Protein AF-A0A6M3KQX5-F1 (afdb_monomer_lite)

Structure (mmCIF, N/CA/C/O backbone):
data_AF-A0A6M3KQX5-F1
#
_entry.id   AF-A0A6M3KQX5-F1
#
loop_
_atom_site.group_PDB
_atom_site.id
_atom_site.type_symbol
_atom_site.label_atom_id
_atom_site.label_alt_id
_atom_site.label_comp_id
_atom_site.label_asym_id
_atom_site.label_entity_id
_atom_site.label_seq_id
_atom_site.pdbx_PDB_ins_code
_atom_site.Cartn_x
_atom_site.Cartn_y
_atom_site.Cartn_z
_atom_site.occupancy
_atom_site.B_iso_or_equiv
_atom_site.auth_seq_id
_atom_site.auth_comp_id
_atom_site.auth_asym_id
_atom_site.auth_atom_id
_atom_site.pdbx_PDB_model_num
ATOM 1 N N . MET A 1 1 ? -8.214 2.932 9.575 1.00 87.31 1 MET A N 1
ATOM 2 C CA . MET A 1 1 ? -7.338 2.148 8.685 1.00 87.31 1 MET A CA 1
ATOM 3 C C . MET A 1 1 ? -6.096 2.964 8.468 1.00 87.31 1 MET A C 1
ATOM 5 O O . MET A 1 1 ? -6.223 4.161 8.231 1.00 87.31 1 MET A O 1
ATOM 9 N N . GLU A 1 2 ? -4.952 2.318 8.564 1.00 94.25 2 GLU A N 1
ATOM 10 C CA . GLU A 1 2 ? -3.658 2.879 8.198 1.00 94.25 2 GLU A CA 1
ATOM 11 C C . GLU A 1 2 ? -3.205 2.229 6.893 1.00 94.25 2 GLU A C 1
ATOM 13 O O . GLU A 1 2 ? -3.549 1.072 6.641 1.00 94.25 2 GLU A O 1
ATOM 18 N N . TYR A 1 3 ? -2.483 2.975 6.064 1.00 95.81 3 TYR A N 1
ATOM 19 C CA . TYR A 1 3 ? -1.991 2.511 4.775 1.00 95.81 3 TYR A CA 1
ATOM 20 C C . TYR A 1 3 ? -0.468 2.603 4.712 1.00 95.81 3 TYR A C 1
ATOM 22 O O . TYR A 1 3 ? 0.127 3.549 5.232 1.00 95.81 3 TYR A O 1
ATOM 30 N N . THR A 1 4 ? 0.135 1.646 4.014 1.00 96.19 4 THR A N 1
ATOM 31 C CA . THR A 1 4 ? 1.568 1.608 3.722 1.00 96.19 4 THR A CA 1
ATOM 32 C C . THR A 1 4 ? 1.762 1.534 2.216 1.00 96.19 4 THR A C 1
ATOM 34 O O . THR A 1 4 ? 1.142 0.706 1.552 1.00 96.19 4 THR A O 1
ATOM 37 N N . VAL A 1 5 ? 2.611 2.400 1.661 1.00 94.06 5 VAL A N 1
ATOM 38 C CA . VAL A 1 5 ? 3.026 2.307 0.252 1.00 94.06 5 VAL A CA 1
ATOM 39 C C . VAL A 1 5 ? 4.367 1.587 0.181 1.00 94.06 5 VAL A C 1
ATOM 41 O O . VAL A 1 5 ? 5.319 1.990 0.847 1.00 94.06 5 VAL A O 1
ATOM 44 N N . GLU A 1 6 ? 4.428 0.544 -0.636 1.00 92.19 6 GLU A N 1
ATOM 45 C CA . GLU A 1 6 ? 5.620 -0.242 -0.946 1.00 92.19 6 GLU A CA 1
ATOM 46 C C . GLU A 1 6 ? 6.044 0.080 -2.377 1.00 92.19 6 GLU A C 1
ATOM 48 O O . GLU A 1 6 ? 5.225 0.025 -3.296 1.00 92.19 6 GLU A O 1
ATOM 53 N N . HIS A 1 7 ? 7.307 0.441 -2.580 1.00 87.88 7 HIS A N 1
ATOM 54 C CA . HIS A 1 7 ? 7.826 0.870 -3.878 1.00 87.88 7 HIS A CA 1
ATOM 55 C C . HIS A 1 7 ? 9.133 0.141 -4.193 1.00 87.88 7 HIS A C 1
ATOM 57 O O . HIS A 1 7 ? 10.143 0.354 -3.524 1.00 87.88 7 HIS A O 1
ATOM 63 N N . GLY A 1 8 ? 9.101 -0.715 -5.218 1.00 82.62 8 GLY A N 1
ATOM 64 C CA . GLY A 1 8 ? 10.262 -1.443 -5.732 1.00 82.62 8 GLY A CA 1
ATOM 65 C C . GLY A 1 8 ? 10.881 -0.773 -6.963 1.00 82.62 8 GLY A C 1
ATOM 66 O O . GLY A 1 8 ? 10.169 -0.325 -7.868 1.00 82.62 8 GLY A O 1
ATOM 67 N N . HIS A 1 9 ? 12.216 -0.728 -7.013 1.00 69.25 9 HIS A N 1
ATOM 68 C CA . HIS A 1 9 ? 12.994 -0.254 -8.163 1.00 69.25 9 HIS A CA 1
ATOM 69 C C . HIS A 1 9 ? 13.447 -1.423 -9.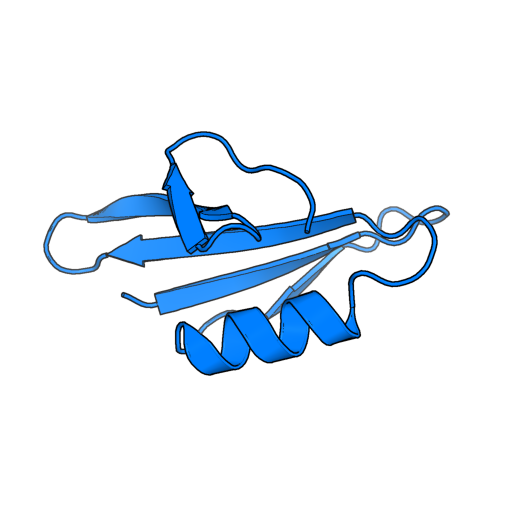064 1.00 69.25 9 HIS A C 1
ATOM 71 O O . HIS A 1 9 ? 14.011 -2.396 -8.584 1.00 69.25 9 HIS A O 1
ATOM 77 N N . ASP A 1 10 ? 13.287 -1.293 -10.388 1.00 62.00 10 ASP A N 1
ATOM 78 C CA . ASP A 1 10 ? 13.523 -2.354 -11.397 1.00 62.00 10 ASP A CA 1
ATOM 79 C C . ASP A 1 10 ? 14.926 -2.984 -11.462 1.00 62.00 10 ASP A C 1
ATOM 81 O O . ASP A 1 10 ? 15.125 -3.948 -12.199 1.00 62.00 10 ASP A O 1
ATOM 85 N N . ALA A 1 11 ? 15.924 -2.427 -10.778 1.00 58.34 11 ALA A N 1
ATOM 86 C CA . ALA A 1 11 ? 17.327 -2.798 -10.981 1.00 58.34 11 ALA A CA 1
ATOM 87 C C . ALA A 1 11 ? 18.087 -3.149 -9.697 1.00 58.34 11 ALA A C 1
ATOM 89 O O . ALA A 1 11 ? 19.234 -3.582 -9.775 1.00 58.34 11 ALA A O 1
ATOM 90 N N . VAL A 1 12 ? 17.491 -2.940 -8.523 1.00 56.91 12 VAL A N 1
ATOM 91 C CA . VAL A 1 12 ? 18.144 -3.166 -7.230 1.00 56.91 12 VAL A CA 1
ATOM 92 C C . VAL A 1 12 ? 17.048 -3.542 -6.242 1.00 56.91 12 VAL A C 1
ATOM 94 O O . VAL A 1 12 ? 16.026 -2.861 -6.233 1.00 56.91 12 VAL A O 1
ATOM 97 N N . ASP A 1 13 ? 17.267 -4.557 -5.403 1.00 64.94 13 ASP A N 1
ATOM 98 C CA . ASP A 1 13 ? 16.356 -5.050 -4.345 1.00 64.94 13 ASP A CA 1
ATOM 99 C C . ASP A 1 13 ? 16.026 -4.012 -3.238 1.00 64.94 13 ASP A C 1
ATOM 101 O O . ASP A 1 13 ? 15.728 -4.349 -2.094 1.00 64.94 13 ASP A O 1
ATOM 105 N N . ASN A 1 14 ? 16.087 -2.720 -3.552 1.00 75.94 14 ASN A N 1
ATOM 106 C CA . ASN A 1 14 ? 15.710 -1.629 -2.677 1.00 75.94 14 ASN A CA 1
ATOM 107 C C . ASN A 1 14 ? 14.195 -1.437 -2.758 1.00 75.94 14 ASN A C 1
ATOM 109 O O . ASN A 1 14 ? 13.673 -0.860 -3.718 1.00 75.94 14 ASN A O 1
ATOM 113 N N . VAL A 1 15 ? 13.506 -1.929 -1.732 1.00 86.38 15 VAL A N 1
ATOM 114 C CA . VAL A 1 15 ? 12.096 -1.632 -1.482 1.00 86.38 15 VAL A CA 1
ATOM 115 C C . VAL A 1 15 ? 12.016 -0.513 -0.453 1.00 86.38 15 VAL A C 1
ATOM 117 O O . VAL A 1 15 ? 12.543 -0.631 0.654 1.00 86.38 15 VAL A O 1
ATOM 120 N N . GLU A 1 16 ? 11.353 0.579 -0.817 1.00 90.38 16 GLU A N 1
ATOM 121 C CA . GLU A 1 16 ? 11.032 1.664 0.105 1.00 90.38 16 GLU A CA 1
ATOM 122 C C . GLU A 1 16 ? 9.631 1.463 0.686 1.00 90.38 16 GLU A C 1
ATOM 124 O O . GLU A 1 16 ? 8.692 1.125 -0.040 1.00 90.38 16 GLU A O 1
ATOM 129 N N . TYR A 1 17 ? 9.493 1.718 1.988 1.00 93.44 17 TYR A N 1
ATOM 130 C CA . TYR A 1 17 ? 8.237 1.595 2.723 1.00 93.44 17 TYR A CA 1
ATOM 131 C C . TYR A 1 17 ? 7.832 2.941 3.316 1.00 93.44 17 TYR A C 1
ATOM 133 O O . TYR A 1 17 ? 8.630 3.606 3.978 1.00 93.44 17 TYR A O 1
ATOM 141 N N . TYR A 1 18 ? 6.566 3.305 3.130 1.00 94.62 18 TYR A N 1
ATOM 142 C CA . TYR A 1 18 ? 5.976 4.543 3.638 1.00 94.62 18 TYR A CA 1
ATOM 143 C C . TYR A 1 18 ? 4.728 4.217 4.482 1.00 94.62 18 TYR A C 1
ATOM 145 O O . TYR A 1 18 ? 3.630 4.197 3.921 1.00 94.62 18 TYR A O 1
ATOM 153 N N . PRO A 1 19 ? 4.875 3.893 5.785 1.00 95.56 19 PRO A N 1
ATOM 154 C CA . PRO A 1 19 ? 3.765 3.523 6.673 1.00 95.56 19 PRO A CA 1
ATOM 155 C C . PRO A 1 19 ? 3.039 4.748 7.256 1.00 95.56 19 PRO A C 1
ATOM 157 O O . PRO A 1 19 ? 3.479 5.884 7.072 1.00 95.56 19 PRO A O 1
ATOM 160 N N . GLY A 1 20 ? 1.952 4.532 8.008 1.00 94.94 20 GLY A N 1
ATOM 161 C CA . GLY A 1 20 ? 1.292 5.611 8.756 1.00 94.94 20 GLY A CA 1
ATOM 162 C C . GLY A 1 20 ? 0.391 6.531 7.931 1.00 94.94 20 GLY A C 1
ATOM 163 O O . GLY A 1 20 ? -0.005 7.587 8.422 1.00 94.94 20 GLY A O 1
ATOM 164 N N . LEU A 1 21 ? 0.080 6.183 6.680 1.00 96.00 21 LEU A N 1
ATOM 165 C CA . LEU A 1 21 ? -0.614 7.085 5.761 1.00 96.00 21 LEU A CA 1
ATOM 166 C C . LEU A 1 21 ? -2.135 6.971 5.879 1.00 96.00 21 LEU A C 1
ATOM 168 O O . LEU A 1 21 ? -2.696 5.888 6.079 1.00 96.00 21 LEU A O 1
ATOM 172 N N . SER A 1 22 ? -2.833 8.084 5.649 1.00 96.50 22 SER A N 1
ATOM 173 C CA . SER A 1 22 ? -4.251 8.036 5.295 1.00 96.50 22 SER A CA 1
ATOM 174 C C . SER A 1 22 ? -4.441 7.464 3.885 1.00 96.50 22 SER A C 1
ATOM 176 O O . SER A 1 22 ? -3.540 7.501 3.046 1.00 96.50 22 SER A O 1
ATOM 178 N N . GLN A 1 23 ? -5.658 7.006 3.572 1.00 95.38 23 GLN A N 1
ATOM 179 C CA . GLN A 1 23 ? -5.984 6.497 2.234 1.00 95.38 23 GLN A CA 1
ATOM 180 C C . GLN A 1 23 ? -5.644 7.515 1.135 1.00 95.38 23 GLN A C 1
ATOM 182 O O . GLN A 1 23 ? -5.062 7.165 0.113 1.00 95.38 23 GLN A O 1
ATOM 187 N N . LYS A 1 24 ? -5.990 8.791 1.348 1.00 96.19 24 LYS A N 1
ATOM 188 C CA . LYS A 1 24 ? -5.759 9.862 0.370 1.00 96.19 24 LYS A CA 1
ATOM 189 C C . LYS A 1 24 ? -4.266 10.092 0.129 1.00 96.19 24 LYS A C 1
ATOM 191 O O . LYS A 1 24 ? -3.861 10.251 -1.019 1.00 96.19 24 LYS A O 1
ATOM 196 N N . GLU A 1 25 ? -3.463 10.111 1.189 1.00 97.25 25 GLU A N 1
ATOM 197 C CA . GLU A 1 25 ? -2.008 10.265 1.089 1.00 97.25 25 GLU A CA 1
ATOM 198 C C . GLU A 1 25 ? -1.376 9.076 0.372 1.00 97.25 25 GLU A C 1
ATOM 200 O O . GLU A 1 25 ? -0.598 9.282 -0.560 1.00 97.25 25 GLU A O 1
ATOM 205 N N . ALA A 1 26 ? -1.787 7.855 0.723 1.00 95.81 26 ALA A N 1
ATOM 206 C CA . ALA A 1 26 ? -1.326 6.640 0.067 1.00 95.81 26 ALA A CA 1
ATOM 207 C C . ALA A 1 26 ? -1.649 6.641 -1.437 1.00 95.81 26 ALA A C 1
ATOM 209 O O . ALA A 1 26 ? -0.767 6.376 -2.247 1.00 95.81 26 ALA A O 1
ATOM 210 N N . VAL A 1 27 ? -2.864 7.042 -1.837 1.00 95.00 27 VAL A N 1
ATOM 211 C CA . VAL A 1 27 ? -3.250 7.174 -3.257 1.00 95.00 27 VAL A CA 1
ATOM 212 C C . VAL A 1 27 ? -2.401 8.214 -3.993 1.00 95.00 27 VAL A C 1
ATOM 214 O O . VAL A 1 27 ? -1.973 7.976 -5.124 1.00 95.00 27 VAL A O 1
ATOM 217 N N . MET A 1 28 ? -2.169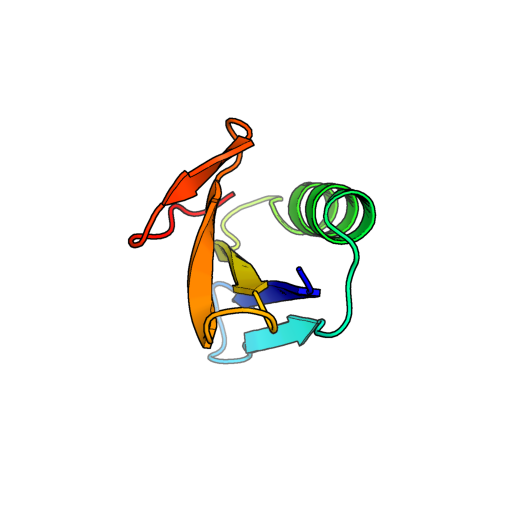 9.386 -3.393 1.00 94.62 28 MET A N 1
ATOM 218 C CA . MET A 1 28 ? -1.357 10.436 -4.022 1.00 94.62 28 MET A CA 1
ATOM 219 C C . MET A 1 28 ? 0.100 9.997 -4.185 1.00 94.62 28 MET A C 1
ATOM 221 O O . MET A 1 28 ? 0.688 10.214 -5.246 1.00 94.62 28 MET A O 1
ATOM 225 N N . LEU A 1 29 ? 0.667 9.362 -3.157 1.00 94.44 29 LEU A N 1
ATOM 226 C CA . LEU A 1 29 ? 2.035 8.863 -3.183 1.00 94.44 29 LEU A CA 1
ATOM 227 C C . LEU A 1 29 ? 2.186 7.718 -4.187 1.00 94.44 29 LEU A C 1
ATOM 229 O O . LEU A 1 29 ? 3.082 7.766 -5.026 1.00 94.44 29 LEU A O 1
ATOM 233 N N . ALA A 1 30 ? 1.268 6.751 -4.178 1.00 92.81 30 ALA A N 1
ATOM 234 C CA . ALA A 1 30 ? 1.295 5.634 -5.110 1.00 92.81 30 ALA A CA 1
ATOM 235 C C . ALA A 1 30 ? 1.212 6.108 -6.566 1.00 92.81 30 ALA A C 1
ATOM 237 O O . ALA A 1 30 ? 2.027 5.696 -7.381 1.00 92.81 30 ALA A O 1
ATOM 238 N N . ARG A 1 31 ? 0.336 7.072 -6.889 1.00 91.69 31 ARG A N 1
ATOM 239 C CA . ARG A 1 31 ? 0.284 7.692 -8.232 1.00 91.69 31 ARG A CA 1
ATOM 240 C C . ARG A 1 31 ? 1.582 8.390 -8.631 1.00 91.69 31 ARG A C 1
ATOM 242 O O . ARG A 1 31 ? 1.937 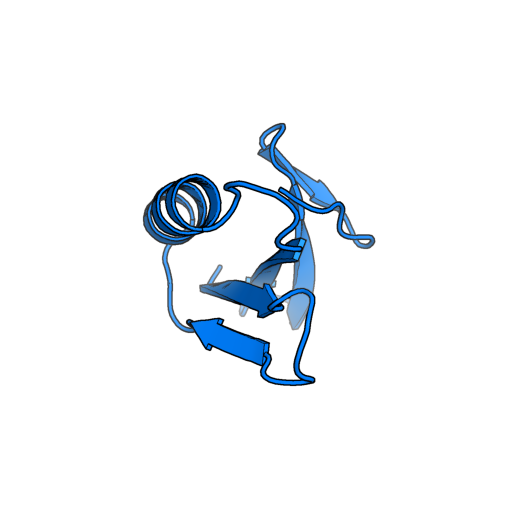8.376 -9.804 1.00 91.69 31 ARG A O 1
ATOM 249 N N . LYS A 1 32 ? 2.268 9.030 -7.681 1.00 91.00 32 LYS A N 1
ATOM 250 C CA . LYS A 1 32 ? 3.550 9.704 -7.931 1.00 91.00 32 LYS A CA 1
ATOM 251 C C . LYS A 1 32 ? 4.669 8.696 -8.209 1.00 91.00 32 LYS A C 1
ATOM 253 O O . LYS A 1 32 ? 5.537 8.967 -9.035 1.0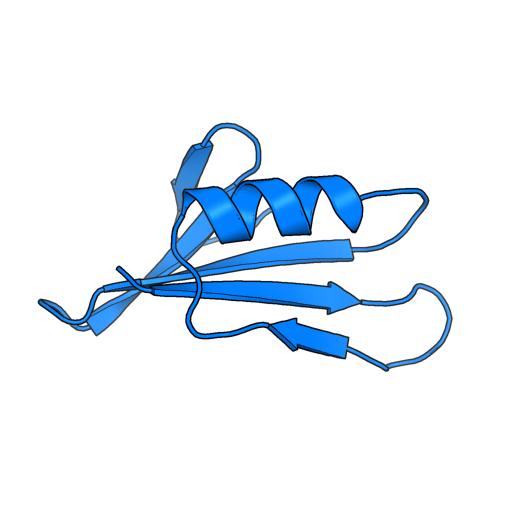0 91.00 32 LYS A O 1
ATOM 258 N N . LEU A 1 33 ? 4.655 7.558 -7.515 1.0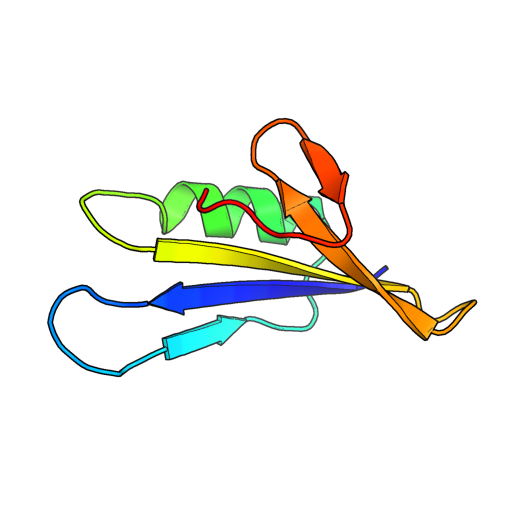0 90.38 33 LEU A N 1
ATOM 259 C CA . LEU A 1 33 ? 5.687 6.525 -7.609 1.00 90.38 33 LEU A CA 1
ATOM 260 C C . LEU A 1 33 ? 5.447 5.538 -8.762 1.00 90.38 33 LEU A C 1
ATOM 262 O O . LEU A 1 33 ? 6.422 5.061 -9.339 1.00 90.38 33 LEU A O 1
ATOM 266 N N . ALA A 1 34 ? 4.188 5.297 -9.141 1.00 87.44 34 ALA A N 1
ATOM 267 C CA . ALA A 1 34 ? 3.752 4.415 -10.230 1.00 87.44 34 ALA A CA 1
ATOM 268 C C . ALA A 1 34 ? 4.036 5.009 -11.626 1.00 87.44 34 ALA A C 1
ATOM 270 O O . ALA A 1 34 ? 3.151 5.196 -12.461 1.00 87.44 34 ALA A O 1
ATOM 271 N N . THR A 1 35 ? 5.296 5.362 -11.871 1.00 81.06 35 THR A N 1
ATOM 272 C CA . THR A 1 35 ? 5.799 5.860 -13.155 1.00 81.06 35 THR A CA 1
ATOM 273 C C . THR A 1 35 ? 6.860 4.905 -13.699 1.00 81.06 35 THR A C 1
ATOM 275 O O . THR A 1 35 ? 7.673 4.361 -12.954 1.00 81.06 35 THR A O 1
ATOM 278 N N . GLY A 1 36 ? 6.881 4.691 -15.015 1.00 75.44 36 GLY A N 1
ATOM 279 C CA . GLY A 1 36 ? 7.843 3.781 -15.644 1.00 75.44 36 GLY A CA 1
ATOM 280 C C . GLY A 1 36 ? 7.527 2.302 -15.388 1.00 75.44 36 GLY A C 1
ATOM 281 O O . GLY A 1 36 ? 6.386 1.886 -15.552 1.00 75.44 36 GLY A O 1
ATOM 282 N N . ARG A 1 37 ? 8.550 1.504 -15.055 1.00 66.62 37 ARG A N 1
ATOM 283 C CA . ARG A 1 37 ? 8.452 0.049 -14.812 1.00 66.62 37 ARG A CA 1
ATOM 284 C C . ARG A 1 37 ? 8.371 -0.323 -13.315 1.00 66.62 37 ARG A C 1
ATOM 286 O O . ARG A 1 37 ? 8.294 -1.495 -12.967 1.00 66.62 37 ARG A O 1
ATOM 293 N N . LYS A 1 38 ? 8.299 0.683 -12.441 1.00 76.25 38 LYS A N 1
ATOM 294 C CA . LYS A 1 38 ? 8.292 0.535 -10.982 1.00 76.25 38 LYS A CA 1
ATOM 295 C C . LYS A 1 38 ? 7.056 -0.210 -10.492 1.00 76.25 38 LYS A C 1
ATOM 297 O O . LYS A 1 38 ? 5.939 0.101 -10.901 1.00 76.25 38 LYS A O 1
ATOM 302 N N . GLN A 1 39 ? 7.255 -1.141 -9.564 1.00 87.19 39 GLN A N 1
ATOM 303 C CA . GLN A 1 39 ? 6.157 -1.843 -8.905 1.00 87.19 39 GLN A CA 1
ATOM 304 C C . GLN A 1 39 ? 5.799 -1.118 -7.612 1.00 87.19 39 GLN A C 1
ATOM 306 O O . GLN A 1 39 ? 6.639 -0.976 -6.722 1.00 87.19 39 GLN A O 1
ATOM 311 N N . VAL A 1 40 ? 4.556 -0.648 -7.524 1.00 91.62 40 VAL A N 1
ATOM 312 C CA . VAL A 1 40 ? 4.035 0.035 -6.340 1.00 91.62 40 VAL A CA 1
ATOM 313 C C . VAL A 1 40 ? 2.825 -0.717 -5.819 1.00 91.62 40 VAL A C 1
ATOM 315 O O . VAL A 1 40 ? 1.874 -0.951 -6.562 1.00 91.62 40 VAL A O 1
ATOM 318 N N . TYR A 1 41 ? 2.846 -1.062 -4.538 1.00 94.56 41 TYR A N 1
ATOM 319 C CA . TYR A 1 41 ? 1.721 -1.673 -3.842 1.00 94.56 41 TYR A CA 1
ATOM 320 C C . TYR A 1 41 ? 1.289 -0.776 -2.692 1.00 94.56 41 TYR A C 1
ATOM 322 O O . TYR A 1 41 ? 2.096 -0.071 -2.090 1.00 94.56 41 TYR A O 1
ATOM 330 N N . VAL A 1 42 ? -0.004 -0.792 -2.390 1.00 95.75 42 VAL A N 1
ATOM 331 C CA . VAL A 1 42 ? -0.551 -0.076 -1.240 1.00 95.75 42 VAL A CA 1
ATOM 332 C C . VAL A 1 42 ? -1.252 -1.088 -0.363 1.00 95.75 42 VAL A C 1
ATOM 334 O O . VAL A 1 42 ? -2.291 -1.612 -0.756 1.00 95.75 42 VAL A O 1
ATOM 337 N N . SER A 1 43 ? -0.693 -1.372 0.805 1.00 96.38 43 SER A N 1
ATOM 338 C CA . SER A 1 43 ? -1.329 -2.218 1.809 1.00 96.38 43 SER A CA 1
ATOM 339 C C . SER A 1 43 ? -2.126 -1.373 2.803 1.00 96.38 43 SER A C 1
ATOM 341 O O . SER A 1 43 ? -1.867 -0.183 2.988 1.00 96.38 43 SER A O 1
ATOM 343 N N . TRP A 1 44 ? -3.141 -1.972 3.420 1.00 95.94 44 TRP A N 1
ATOM 344 C CA . TRP A 1 44 ? -3.914 -1.377 4.504 1.00 95.94 44 TRP A CA 1
ATOM 345 C C . TRP A 1 44 ? -3.971 -2.314 5.700 1.00 95.94 44 TRP A C 1
ATOM 347 O O . TRP A 1 44 ? -3.977 -3.536 5.558 1.00 95.94 44 TRP A O 1
ATOM 357 N N . SER A 1 45 ? -4.069 -1.721 6.884 1.00 95.81 45 SER A N 1
ATOM 358 C CA . SER A 1 45 ? -4.329 -2.414 8.139 1.00 95.81 45 SER A CA 1
ATOM 359 C C . SER A 1 45 ? -5.481 -1.740 8.878 1.00 95.81 45 SER A C 1
ATOM 361 O O . SER A 1 45 ? -5.573 -0.506 8.972 1.00 95.81 45 SER A O 1
ATOM 363 N N . ARG A 1 46 ? -6.414 -2.546 9.383 1.00 94.44 46 ARG A N 1
ATOM 364 C CA . ARG A 1 46 ? -7.567 -2.082 10.150 1.00 94.44 46 ARG A CA 1
ATOM 365 C C . ARG A 1 46 ? -7.414 -2.493 11.611 1.00 94.44 46 ARG A C 1
ATOM 367 O O . ARG A 1 46 ? -7.636 -3.634 11.986 1.00 94.44 46 ARG A O 1
ATOM 374 N N . SER A 1 47 ? -7.114 -1.520 12.465 1.00 90.94 47 SER A N 1
ATOM 375 C CA . SER A 1 47 ? -6.843 -1.757 13.889 1.00 90.94 47 SER A CA 1
ATOM 376 C C . SER A 1 47 ? -8.027 -2.327 14.682 1.00 90.94 47 SER A C 1
ATOM 378 O O . SER A 1 47 ? -7.810 -2.923 15.727 1.00 90.94 47 SER A O 1
ATOM 380 N N . SER A 1 48 ? -9.270 -2.144 14.220 1.00 92.94 48 SER A N 1
ATOM 381 C CA . SER A 1 48 ? -10.466 -2.606 14.941 1.00 92.94 48 SER A CA 1
ATOM 382 C C . SER A 1 48 ? -10.624 -4.126 14.962 1.00 92.94 48 SER A C 1
ATOM 384 O O . SER A 1 48 ? -11.190 -4.659 15.907 1.00 92.94 48 SER A O 1
ATOM 386 N N . ASP A 1 49 ? -10.177 -4.807 13.908 1.00 92.88 49 ASP A N 1
ATOM 387 C CA . ASP A 1 49 ? -10.360 -6.251 13.712 1.00 92.88 49 ASP A CA 1
ATOM 388 C C . ASP A 1 49 ? -9.076 -6.962 13.247 1.00 92.88 49 ASP A C 1
ATOM 390 O O . ASP A 1 49 ? -9.091 -8.164 12.999 1.00 92.88 49 ASP A O 1
ATOM 394 N N . GLY A 1 50 ? -7.958 -6.236 13.142 1.00 92.62 50 GLY A N 1
ATOM 395 C CA . GLY A 1 50 ? -6.661 -6.772 12.732 1.00 92.62 50 GLY A CA 1
ATOM 396 C C . GLY A 1 50 ? -6.582 -7.167 11.258 1.00 92.62 50 GLY A C 1
ATOM 397 O O . GLY A 1 50 ? -5.575 -7.743 10.851 1.00 92.62 50 GLY A O 1
ATOM 398 N N . GLN A 1 51 ? -7.611 -6.882 10.453 1.00 94.94 51 GLN A N 1
ATOM 399 C CA . GLN A 1 51 ? -7.608 -7.254 9.042 1.00 94.94 51 GLN A CA 1
ATOM 400 C C . GLN A 1 51 ? -6.581 -6.439 8.259 1.00 94.94 51 GLN A C 1
ATOM 402 O O . GLN A 1 51 ? -6.408 -5.236 8.485 1.00 94.94 51 GLN A O 1
ATOM 407 N N . THR A 1 52 ? -5.952 -7.094 7.288 1.00 95.81 52 THR A N 1
ATOM 408 C CA . THR A 1 52 ? -5.026 -6.475 6.344 1.00 95.81 52 THR A CA 1
ATOM 409 C C . THR A 1 52 ? -5.388 -6.843 4.910 1.00 95.81 52 THR A C 1
ATOM 411 O O . THR A 1 52 ? -6.112 -7.807 4.654 1.00 95.81 52 THR A O 1
ATOM 414 N N . GLY A 1 53 ? -4.890 -6.055 3.965 1.00 95.75 53 GLY A N 1
ATOM 415 C CA . GLY A 1 53 ? -5.047 -6.308 2.540 1.00 95.75 53 GLY A CA 1
ATOM 416 C C . GLY A 1 53 ? -4.391 -5.210 1.722 1.00 95.75 53 GLY A C 1
ATOM 417 O O . GLY A 1 53 ? -3.520 -4.496 2.216 1.00 95.75 53 GLY A O 1
ATOM 418 N N . TYR A 1 54 ? -4.837 -5.049 0.484 1.00 96.56 54 TYR A N 1
ATOM 419 C CA . TYR A 1 54 ? -4.329 -4.068 -0.460 1.00 96.56 54 TYR A CA 1
ATOM 420 C C . TYR A 1 54 ? -5.427 -3.135 -0.943 1.00 96.56 54 TYR A C 1
ATOM 422 O O . TYR A 1 54 ? -6.575 -3.543 -1.108 1.00 96.56 54 TYR A O 1
ATOM 430 N N . LEU A 1 55 ? -5.064 -1.871 -1.137 1.00 95.50 55 LEU A N 1
ATOM 431 C CA . LEU A 1 55 ? -5.866 -0.881 -1.833 1.00 95.50 55 LEU A CA 1
ATOM 432 C C . LEU A 1 55 ? -5.394 -0.873 -3.280 1.00 95.50 55 LEU A C 1
ATOM 434 O O . LEU A 1 55 ? -4.265 -0.472 -3.546 1.00 95.50 55 LEU A O 1
ATOM 438 N N . ASN A 1 56 ? -6.236 -1.300 -4.208 1.00 93.62 56 ASN A N 1
ATOM 439 C CA . ASN A 1 56 ? -5.910 -1.307 -5.628 1.00 93.62 56 ASN A CA 1
ATOM 440 C C . ASN A 1 56 ? -6.195 0.061 -6.269 1.00 93.62 56 ASN A C 1
ATOM 442 O O . ASN A 1 56 ? -6.899 0.910 -5.717 1.00 93.62 56 ASN A O 1
ATOM 446 N N . ARG A 1 57 ? -5.646 0.288 -7.467 1.00 91.69 57 ARG A N 1
ATOM 447 C CA . ARG A 1 57 ? -5.784 1.555 -8.207 1.00 91.69 57 ARG A CA 1
ATOM 448 C C . ARG A 1 57 ? -7.232 1.931 -8.541 1.00 91.69 57 ARG A C 1
ATOM 450 O O . ARG A 1 57 ? -7.541 3.119 -8.646 1.00 91.69 57 ARG A O 1
ATOM 457 N N . ASP A 1 58 ? -8.095 0.940 -8.739 1.00 91.19 58 ASP A N 1
ATOM 458 C CA . ASP A 1 58 ? -9.538 1.113 -8.959 1.00 91.19 58 ASP A CA 1
ATOM 459 C C . ASP A 1 58 ? -10.295 1.512 -7.678 1.00 91.19 58 ASP A C 1
ATOM 461 O O . ASP A 1 58 ? -11.471 1.867 -7.739 1.00 91.19 58 ASP A O 1
ATOM 465 N N . GLY A 1 59 ? -9.605 1.518 -6.535 1.00 90.94 59 GLY A N 1
ATOM 466 C CA . GLY A 1 59 ? -10.149 1.841 -5.228 1.00 90.94 59 GLY A CA 1
ATOM 467 C C . GLY A 1 59 ? -10.690 0.635 -4.465 1.00 90.94 59 GLY A C 1
ATOM 468 O O . GLY A 1 59 ? -11.240 0.848 -3.385 1.00 90.94 59 GLY A O 1
ATOM 469 N N . SER A 1 60 ? -10.554 -0.596 -4.979 1.00 93.38 60 SER A N 1
ATOM 470 C CA . SER A 1 60 ? -10.983 -1.798 -4.256 1.00 93.38 60 SER A CA 1
ATOM 471 C C . SER A 1 60 ? -10.041 -2.138 -3.096 1.00 93.38 60 SER A C 1
ATOM 473 O O . SER A 1 60 ? -8.832 -1.900 -3.162 1.00 93.38 60 SER A O 1
ATOM 475 N N . HIS A 1 61 ? -10.604 -2.722 -2.034 1.00 94.12 61 HIS A N 1
ATOM 476 C CA . HIS A 1 61 ? -9.855 -3.338 -0.938 1.00 94.12 61 HIS A CA 1
ATOM 477 C C . HIS A 1 61 ? -9.926 -4.855 -1.087 1.00 94.12 61 HIS A C 1
ATOM 479 O O . HIS A 1 61 ? -10.992 -5.431 -0.889 1.00 94.12 61 HIS A O 1
ATOM 485 N N . ASP A 1 62 ? -8.799 -5.493 -1.396 1.00 93.25 62 ASP A N 1
ATOM 486 C CA . ASP A 1 62 ? -8.719 -6.937 -1.641 1.00 93.25 62 ASP A CA 1
ATOM 487 C C . ASP A 1 62 ? -7.600 -7.587 -0.819 1.00 93.25 62 ASP A C 1
ATOM 489 O O . ASP A 1 62 ? -6.637 -6.932 -0.429 1.00 93.25 62 ASP A O 1
ATOM 493 N N . ILE A 1 63 ? -7.693 -8.897 -0.571 1.00 89.44 63 ILE A N 1
ATOM 494 C CA . ILE A 1 63 ? -6.626 -9.655 0.115 1.00 89.44 63 ILE A CA 1
ATOM 495 C C . ILE A 1 63 ? -5.381 -9.780 -0.781 1.00 89.44 63 ILE A C 1
ATOM 497 O O . ILE A 1 63 ? -4.258 -9.844 -0.290 1.00 89.44 63 ILE A O 1
ATOM 501 N N . THR A 1 64 ? -5.566 -9.781 -2.102 1.00 88.06 64 THR A N 1
ATOM 502 C CA . THR A 1 64 ? -4.483 -9.832 -3.092 1.00 88.06 64 THR A CA 1
ATOM 503 C C . THR A 1 64 ? -4.251 -8.458 -3.710 1.00 88.06 64 THR A C 1
ATOM 505 O O . THR A 1 64 ? -5.179 -7.871 -4.272 1.00 88.06 64 THR A O 1
ATOM 508 N N . GLY A 1 65 ? -3.014 -7.969 -3.652 1.00 84.25 65 GLY A N 1
ATOM 509 C CA . GLY A 1 65 ? -2.6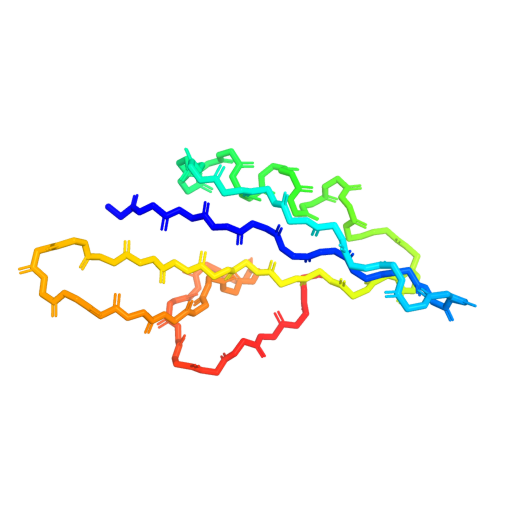27 -6.684 -4.227 1.00 84.25 65 GLY A CA 1
ATOM 510 C C . GLY A 1 65 ? -2.314 -6.754 -5.714 1.00 84.25 65 GLY A C 1
ATOM 511 O O . GLY A 1 65 ? -1.720 -7.718 -6.196 1.00 84.25 65 GLY A O 1
ATOM 512 N N . LYS A 1 66 ? -2.686 -5.700 -6.439 1.00 87.50 66 LYS A N 1
ATOM 513 C CA . LYS A 1 66 ? -2.229 -5.423 -7.804 1.00 87.50 66 LYS A CA 1
ATOM 514 C C . LYS A 1 66 ? -1.271 -4.236 -7.776 1.00 87.50 66 LYS A C 1
ATOM 516 O O . LYS A 1 66 ? -1.446 -3.320 -6.973 1.00 87.50 66 LYS A O 1
ATOM 521 N N . ALA A 1 67 ? -0.291 -4.241 -8.675 1.00 87.94 67 ALA A N 1
ATOM 522 C CA . ALA A 1 67 ? 0.573 -3.083 -8.862 1.00 87.94 67 ALA A CA 1
ATOM 523 C C . ALA A 1 67 ? -0.254 -1.861 -9.321 1.00 87.94 67 ALA A C 1
ATOM 525 O O . ALA A 1 67 ? -1.170 -2.003 -10.140 1.00 87.94 67 ALA A O 1
ATOM 526 N N . TRP A 1 68 ? 0.056 -0.689 -8.759 1.00 85.81 68 TRP A N 1
ATOM 527 C CA . TRP A 1 68 ? -0.567 0.610 -9.061 1.00 85.81 68 TRP A CA 1
ATOM 528 C C . TRP A 1 68 ? -0.159 1.191 -10.420 1.00 85.81 68 TRP A C 1
ATOM 530 O O . TRP A 1 68 ? 1.008 1.015 -10.819 1.00 85.81 68 TRP A O 1
#

Organism: NCBI:txid1070528

Radius of gyration: 11.53 Å; chains: 1; bounding box: 29×20×31 Å

pLDDT: mean 89.08, std 9.56, range [56.91, 97.25]

Foldseek 3Di:
DKKKKWKDDPPDRDIDIDTRDDPVRNLVVLVVRLPDPMFMWMKDADPVVRDIDTQENVRDGDNDTDGD

Secondary structure (DSSP, 8-state):
-EEEEEEEETTEEEEEEEEEE-HHHHHHHHHHH--TT-EEEEEEEETTTTEEEEE-TTS-EESS----

Sequence (68 aa):
MEYTVEHGHDAVDNVEYYPGLSQKEAVMLARKLATGRKQVYVSWSRSSDGQTGYLNRDGSHDITGKAW